Protein AF-A0A529NJ03-F1 (afdb_monomer_lite)

Radius of gyration: 22.33 Å; chains: 1; bounding box: 54×39×65 Å

Secondary structure (DSSP, 8-state):
-----------TT-S-S-------SSS-HHHHHHHIIIIIHHHHHTSTT-------S-----------HHHHHHHT--HHHHHHHHHHHT-----EEEEETTEEEEE-------SHHHHHT-EEEEETTEEEEGGG--

Sequence (138 aa):
IEVWPSYRKVNPADAPILLMSLVSDTVPLTDLDAFAENVISPSLSTIDGVAQVSIYGQQKYAVRIQIDPTALAARGISIDQLQTAVASANSNTPLGVLQNDKQQLTITANTQLNNAAGFANLIIATKDGHPVRLGDVT

Foldseek 3Di:
DDDDDDDADDDVVPDPPDDDDDDDPPDDPQVSLVCCVVPVQVVQVPDPPDRDDDDPPHDHDDDDQDFAVVLCVVVVHDPVLQVVQVVVLQDFDFPAWDDDPVDIHTHTDRSHDPDNVSQQQRFSDADPNRTDGSVSGD

Structure (mmCIF, N/CA/C/O backbone):
data_AF-A0A529NJ03-F1
#
_entry.id   AF-A0A529NJ03-F1
#
loop_
_atom_site.group_PDB
_atom_site.id
_atom_site.type_symbol
_atom_site.label_atom_id
_atom_site.label_alt_id
_atom_site.label_comp_id
_atom_site.label_asym_id
_atom_site.label_entity_id
_atom_site.label_seq_id
_atom_site.pdbx_PDB_ins_code
_atom_site.Cartn_x
_atom_site.Cartn_y
_atom_site.Cartn_z
_atom_site.occupancy
_atom_site.B_iso_or_equiv
_atom_site.auth_seq_id
_atom_site.auth_comp_id
_atom_site.auth_asym_id
_atom_site.auth_atom_id
_atom_site.pdbx_PDB_model_num
ATOM 1 N N . ILE A 1 1 ? -5.539 19.196 -9.746 1.00 42.78 1 ILE A N 1
ATOM 2 C CA . ILE A 1 1 ? -4.290 18.445 -10.008 1.00 42.78 1 ILE A CA 1
ATOM 3 C C . ILE A 1 1 ? -3.523 19.270 -11.017 1.00 42.78 1 ILE A C 1
ATOM 5 O O . ILE A 1 1 ? -3.957 19.377 -12.155 1.00 42.78 1 ILE A O 1
ATOM 9 N N . GLU A 1 2 ? -2.499 19.971 -10.554 1.00 47.44 2 GLU A N 1
ATOM 10 C CA . GLU A 1 2 ? -1.676 20.832 -11.394 1.00 47.44 2 GLU A CA 1
ATOM 11 C C . GLU A 1 2 ? -0.589 19.964 -12.028 1.00 47.44 2 GLU A C 1
ATOM 13 O O . GLU A 1 2 ? 0.194 19.329 -11.325 1.00 47.44 2 GLU A O 1
ATOM 18 N N . VAL A 1 3 ? -0.613 19.849 -13.354 1.00 57.22 3 VAL A N 1
ATOM 19 C CA . VAL A 1 3 ? 0.413 19.137 -14.117 1.00 57.22 3 VAL A CA 1
ATOM 20 C C . VAL A 1 3 ? 1.483 20.143 -14.511 1.00 57.22 3 VAL A C 1
ATOM 22 O O . VAL A 1 3 ? 1.212 21.091 -15.246 1.00 57.22 3 VAL A O 1
ATOM 25 N N . TRP A 1 4 ? 2.698 19.970 -13.996 1.00 59.41 4 TRP A N 1
ATOM 26 C CA . TRP A 1 4 ? 3.809 20.825 -14.394 1.00 59.41 4 TRP A CA 1
ATOM 27 C C . TRP A 1 4 ? 4.204 20.552 -15.851 1.00 59.41 4 TRP A C 1
ATOM 29 O O . TRP A 1 4 ? 4.143 19.399 -16.296 1.00 59.41 4 TRP A O 1
ATOM 39 N N . PRO A 1 5 ? 4.616 21.582 -16.611 1.00 69.75 5 PRO A N 1
ATOM 40 C CA . PRO A 1 5 ? 5.034 21.398 -17.991 1.00 69.75 5 PRO A CA 1
ATOM 41 C C . PRO A 1 5 ? 6.238 20.457 -18.044 1.00 69.75 5 PRO A C 1
ATOM 43 O O . PRO A 1 5 ? 7.257 20.704 -17.402 1.00 69.75 5 PRO A O 1
ATOM 46 N N . SER A 1 6 ? 6.129 19.382 -18.822 1.00 68.44 6 SER A N 1
ATOM 47 C CA . SER A 1 6 ? 7.258 18.505 -19.126 1.00 68.44 6 SER A CA 1
ATOM 48 C C . SER A 1 6 ? 7.626 18.663 -20.595 1.00 68.44 6 SER A C 1
ATOM 50 O O . SER A 1 6 ? 6.763 18.668 -21.472 1.00 68.44 6 SER A O 1
ATOM 52 N N . TYR A 1 7 ? 8.916 18.845 -20.871 1.00 54.84 7 TYR A N 1
ATOM 53 C CA . TYR A 1 7 ? 9.429 18.854 -22.234 1.00 54.84 7 TYR A CA 1
ATOM 54 C C . TYR A 1 7 ? 9.767 17.419 -22.631 1.00 54.84 7 TYR A C 1
ATOM 56 O O . TYR A 1 7 ? 10.579 16.766 -21.974 1.00 54.84 7 TYR A O 1
ATOM 64 N N . ARG A 1 8 ? 9.150 16.920 -23.703 1.00 61.56 8 ARG A N 1
ATOM 65 C CA . ARG A 1 8 ? 9.461 15.608 -24.275 1.00 61.56 8 ARG A CA 1
ATOM 66 C C . ARG A 1 8 ? 9.677 15.766 -25.774 1.00 61.56 8 ARG A C 1
ATOM 68 O O . ARG A 1 8 ? 8.889 16.412 -26.460 1.00 61.56 8 ARG A O 1
ATOM 75 N N . LYS A 1 9 ? 10.763 15.185 -26.278 1.00 59.38 9 LYS A N 1
ATOM 76 C CA . LYS A 1 9 ? 11.084 15.174 -27.706 1.00 59.38 9 LYS A CA 1
ATOM 77 C C . LYS A 1 9 ? 10.191 14.126 -28.384 1.00 59.38 9 LYS A C 1
ATOM 79 O O . LYS A 1 9 ? 10.548 12.957 -28.417 1.00 59.38 9 LYS A O 1
ATOM 84 N N . VAL A 1 10 ? 9.005 14.529 -28.834 1.00 58.41 10 VAL A N 1
ATOM 85 C CA . VAL A 1 10 ? 8.080 13.666 -29.593 1.00 58.41 10 VAL A CA 1
ATOM 86 C C . VAL A 1 10 ? 8.445 13.681 -31.078 1.00 58.41 10 VAL A C 1
ATOM 88 O O . VAL A 1 10 ? 8.730 14.744 -31.635 1.00 58.41 10 VAL A O 1
ATOM 91 N N . ASN A 1 11 ? 8.498 12.502 -31.703 1.00 52.28 11 ASN A N 1
ATOM 92 C CA . ASN A 1 11 ? 8.859 12.315 -33.108 1.00 52.28 11 ASN A CA 1
ATOM 93 C C . ASN A 1 11 ? 7.683 11.627 -33.831 1.00 52.28 11 ASN A C 1
ATOM 95 O O . ASN A 1 11 ? 7.378 10.497 -33.480 1.00 52.28 11 ASN A O 1
ATOM 99 N N . PRO A 1 12 ? 7.066 12.219 -34.870 1.00 49.28 12 PRO A N 1
ATOM 100 C CA . PRO A 1 12 ? 5.838 11.723 -35.522 1.00 49.28 12 PRO A CA 1
ATOM 101 C C . PRO A 1 12 ? 5.875 10.314 -36.156 1.00 49.28 12 PRO A C 1
ATOM 103 O O . PRO A 1 12 ? 4.891 9.897 -36.762 1.00 49.28 12 PRO A O 1
ATOM 106 N N . ALA A 1 13 ? 6.978 9.572 -36.027 1.00 53.25 13 ALA A N 1
ATOM 107 C CA . ALA A 1 13 ? 7.088 8.141 -36.314 1.00 53.25 13 ALA A CA 1
ATOM 108 C C . ALA A 1 13 ? 6.692 7.252 -35.107 1.00 53.25 13 ALA A C 1
ATOM 110 O O . ALA A 1 13 ? 7.111 6.099 -35.055 1.00 53.25 13 ALA A O 1
ATOM 111 N N . ASP A 1 14 ? 5.906 7.790 -34.161 1.00 60.94 14 ASP A N 1
ATOM 112 C CA . ASP A 1 14 ? 5.481 7.270 -32.838 1.00 60.94 14 ASP A CA 1
ATOM 113 C C . ASP A 1 14 ? 4.721 5.915 -32.834 1.00 60.94 14 ASP A C 1
ATOM 115 O O . ASP A 1 14 ? 3.988 5.590 -31.897 1.00 60.94 14 ASP A O 1
ATOM 119 N N . ALA A 1 15 ? 4.878 5.080 -33.862 1.00 64.56 15 ALA A N 1
ATOM 120 C CA . ALA A 1 15 ? 4.456 3.691 -33.793 1.00 64.56 15 ALA A CA 1
ATOM 121 C C . ALA A 1 15 ? 5.344 2.942 -32.779 1.00 64.56 15 ALA A C 1
ATOM 123 O O . ALA A 1 15 ? 6.574 3.041 -32.848 1.00 64.56 15 ALA A O 1
ATOM 124 N N . PRO A 1 16 ? 4.759 2.177 -31.840 1.00 69.75 16 PRO A N 1
ATOM 125 C CA . PRO A 1 16 ? 5.546 1.371 -30.922 1.00 69.75 16 PRO A CA 1
ATOM 126 C C . PRO A 1 16 ? 6.400 0.379 -31.718 1.00 69.75 16 PRO A C 1
ATOM 128 O O . PRO A 1 16 ? 5.878 -0.429 -32.484 1.00 69.75 16 PRO A O 1
ATOM 131 N N . ILE A 1 17 ? 7.719 0.428 -31.522 1.00 78.19 17 ILE A N 1
ATOM 132 C CA . ILE A 1 17 ? 8.661 -0.523 -32.137 1.00 78.19 17 ILE A CA 1
ATOM 133 C C . ILE A 1 17 ? 8.566 -1.923 -31.513 1.00 78.19 17 ILE A C 1
ATOM 135 O O . ILE A 1 17 ? 9.003 -2.902 -32.110 1.00 78.19 17 ILE A O 1
ATOM 139 N N . LEU A 1 18 ? 7.988 -2.013 -30.311 1.00 83.25 18 LEU A N 1
ATOM 140 C CA . LEU A 1 18 ? 7.740 -3.248 -29.583 1.00 83.25 18 LEU A CA 1
ATOM 141 C C . LEU A 1 18 ? 6.429 -3.120 -28.805 1.00 83.25 18 LEU A C 1
ATOM 143 O O . LEU A 1 18 ? 6.241 -2.175 -28.039 1.00 83.25 18 LEU A O 1
ATOM 147 N N . LEU A 1 19 ? 5.548 -4.100 -28.981 1.00 87.88 19 LEU A N 1
ATOM 148 C CA . LEU A 1 19 ? 4.360 -4.303 -28.161 1.00 87.88 19 LEU A CA 1
ATOM 149 C C . LEU A 1 19 ? 4.539 -5.606 -27.391 1.00 87.88 19 LEU A C 1
ATOM 151 O O . LEU A 1 19 ? 4.849 -6.642 -27.975 1.00 87.88 19 LEU A O 1
ATOM 155 N N . MET A 1 20 ? 4.353 -5.539 -26.078 1.00 86.56 20 MET A N 1
ATOM 156 C CA . MET A 1 20 ? 4.493 -6.677 -25.179 1.00 86.56 20 MET A CA 1
ATOM 157 C C . MET A 1 20 ? 3.224 -6.806 -24.349 1.00 86.56 20 MET A C 1
ATOM 159 O O . MET A 1 20 ? 2.701 -5.812 -23.850 1.00 86.56 20 MET A O 1
ATOM 163 N N . SER A 1 21 ? 2.743 -8.035 -24.197 1.00 89.44 21 SER A N 1
ATOM 164 C CA . SER A 1 21 ? 1.618 -8.351 -23.323 1.00 89.44 21 SER A CA 1
ATOM 165 C C . SER A 1 21 ? 2.102 -9.255 -22.204 1.00 89.44 21 SER A C 1
ATOM 167 O O . SER A 1 21 ? 2.745 -10.273 -22.457 1.00 89.44 21 SER A O 1
ATOM 169 N N . LEU A 1 22 ? 1.795 -8.868 -20.969 1.00 87.00 22 LEU A N 1
ATOM 170 C CA . LEU A 1 22 ? 2.072 -9.666 -19.786 1.00 87.00 22 LEU A CA 1
ATOM 171 C C . LEU A 1 22 ? 0.816 -10.468 -19.443 1.00 87.00 22 LEU A C 1
ATOM 173 O O . LEU A 1 22 ? -0.250 -9.891 -19.245 1.00 87.00 22 LEU A O 1
ATOM 177 N N . VAL A 1 23 ? 0.938 -11.793 -19.414 1.00 88.56 23 VAL A N 1
ATOM 178 C CA . VAL A 1 23 ? -0.166 -12.709 -19.108 1.00 88.56 23 VAL A CA 1
ATOM 179 C C . VAL A 1 23 ? 0.286 -13.741 -18.085 1.00 88.56 23 VAL A C 1
ATOM 181 O O . VAL A 1 23 ? 1.428 -14.201 -18.112 1.00 88.56 23 VAL A O 1
ATOM 184 N N . SER A 1 24 ? -0.610 -14.099 -17.173 1.00 90.44 24 SER A N 1
ATOM 185 C CA . SER A 1 24 ? -0.405 -15.177 -16.213 1.00 90.44 24 SER A CA 1
ATOM 186 C C . SER A 1 24 ? -1.748 -15.791 -15.843 1.00 90.44 24 SER A C 1
ATOM 188 O O . SER A 1 24 ? -2.709 -15.062 -15.613 1.00 90.44 24 SER A O 1
ATOM 190 N N . ASP A 1 25 ? -1.789 -17.118 -15.744 1.00 90.56 25 ASP A N 1
ATOM 191 C CA . ASP A 1 25 ? -2.971 -17.853 -15.279 1.00 90.56 25 ASP A CA 1
ATOM 192 C C . ASP A 1 25 ? -3.046 -17.932 -13.744 1.00 90.56 25 ASP A C 1
ATOM 194 O O . ASP A 1 25 ? -4.073 -18.311 -13.183 1.00 90.56 25 ASP A O 1
ATOM 198 N N . THR A 1 26 ? -1.950 -17.609 -13.050 1.00 91.88 26 THR A N 1
ATOM 199 C CA . THR A 1 26 ? -1.807 -17.803 -11.599 1.00 91.88 26 THR A CA 1
ATOM 200 C C . THR A 1 26 ? -1.538 -16.515 -10.832 1.00 91.88 26 THR A C 1
ATOM 202 O O . THR A 1 26 ? -1.831 -16.454 -9.638 1.00 91.88 26 THR A O 1
ATOM 205 N N . VAL A 1 27 ? -0.986 -15.491 -11.485 1.00 88.19 27 VAL A N 1
ATOM 206 C CA . VAL A 1 27 ? -0.647 -14.211 -10.854 1.00 88.19 27 VAL A CA 1
ATOM 207 C C . VAL A 1 27 ? -1.775 -13.198 -11.088 1.00 88.19 27 VAL A C 1
ATOM 209 O O . VAL A 1 27 ? -2.189 -13.012 -12.234 1.00 88.19 27 VAL A O 1
ATOM 212 N N . PRO A 1 28 ? -2.268 -12.512 -10.038 1.00 86.50 28 PRO A N 1
ATOM 213 C CA . PRO A 1 28 ? -3.252 -11.444 -10.185 1.00 86.50 28 PRO A CA 1
ATOM 214 C C . PRO A 1 28 ? -2.763 -10.316 -11.101 1.00 86.50 28 PRO A C 1
ATOM 216 O O . PRO A 1 28 ? -1.590 -9.941 -11.073 1.00 86.50 28 PRO A O 1
ATOM 219 N N . LEU A 1 29 ? -3.682 -9.702 -11.855 1.00 85.50 29 LEU A N 1
ATOM 220 C CA . LEU A 1 29 ? -3.351 -8.604 -12.772 1.00 85.50 29 LEU A CA 1
ATOM 221 C C . LEU A 1 29 ? -2.682 -7.417 -12.055 1.00 85.50 29 LEU A C 1
ATOM 223 O O . LEU A 1 29 ? -1.743 -6.837 -12.585 1.00 85.50 29 LEU A O 1
ATOM 227 N N . THR A 1 30 ? -3.074 -7.128 -10.810 1.00 83.12 30 THR A N 1
ATOM 228 C CA . THR A 1 30 ? -2.454 -6.073 -9.988 1.00 83.12 30 THR A CA 1
ATOM 229 C C . THR A 1 30 ? -0.967 -6.308 -9.722 1.00 83.12 30 THR A C 1
ATOM 231 O O . THR A 1 30 ? -0.189 -5.356 -9.677 1.00 83.12 30 THR A O 1
ATOM 234 N N . ASP A 1 31 ? -0.567 -7.569 -9.547 1.00 84.75 31 ASP A N 1
ATOM 235 C CA . ASP A 1 31 ? 0.819 -7.939 -9.259 1.00 84.75 31 ASP A CA 1
ATOM 236 C C . ASP A 1 31 ? 1.646 -7.956 -10.550 1.00 84.75 31 ASP A C 1
ATOM 238 O O . ASP A 1 31 ? 2.797 -7.516 -10.556 1.00 84.75 31 ASP A O 1
ATOM 242 N N . LEU A 1 32 ? 1.042 -8.390 -11.664 1.00 88.38 32 LEU A N 1
ATOM 243 C CA . LEU A 1 32 ? 1.633 -8.266 -12.999 1.00 88.38 32 LEU A CA 1
ATOM 244 C C . LEU A 1 32 ? 1.874 -6.803 -13.376 1.00 88.38 32 LEU A C 1
ATOM 246 O O . LEU A 1 32 ? 2.953 -6.473 -13.866 1.00 88.38 32 LEU A O 1
ATOM 250 N N . ASP A 1 33 ? 0.914 -5.922 -13.103 1.00 86.88 33 ASP A N 1
ATOM 251 C CA . ASP A 1 33 ? 1.056 -4.487 -13.340 1.00 86.88 33 ASP A CA 1
ATOM 252 C C . ASP A 1 33 ? 2.151 -3.883 -12.466 1.00 86.88 33 ASP A C 1
ATOM 254 O O . ASP A 1 33 ? 2.988 -3.127 -12.958 1.00 86.88 33 ASP A O 1
ATOM 258 N N . ALA A 1 34 ? 2.207 -4.252 -11.183 1.00 85.81 34 ALA A N 1
ATOM 259 C CA . ALA A 1 34 ? 3.280 -3.816 -10.295 1.00 85.81 34 ALA A CA 1
ATOM 260 C C . ALA A 1 34 ? 4.657 -4.292 -10.784 1.00 85.81 34 ALA A C 1
ATOM 262 O O . ALA A 1 34 ? 5.635 -3.550 -10.682 1.00 85.81 34 ALA A O 1
ATOM 263 N N . PHE A 1 35 ? 4.748 -5.501 -11.337 1.00 89.19 35 PHE A N 1
ATOM 264 C CA . PHE A 1 35 ? 5.978 -6.015 -11.932 1.00 89.19 35 PHE A CA 1
ATOM 265 C C . PHE A 1 35 ? 6.348 -5.269 -13.223 1.00 89.19 35 PHE A C 1
ATOM 267 O O . PHE A 1 35 ? 7.510 -4.901 -13.418 1.00 89.19 35 PHE A O 1
ATOM 274 N N . ALA A 1 36 ? 5.370 -4.975 -14.081 1.00 89.81 36 ALA A N 1
ATOM 275 C CA . ALA A 1 36 ? 5.581 -4.178 -15.284 1.00 89.81 36 ALA A CA 1
ATOM 276 C C . ALA A 1 36 ? 6.079 -2.761 -14.950 1.00 89.81 36 ALA A C 1
ATOM 278 O O . ALA A 1 36 ? 7.040 -2.287 -15.558 1.00 89.81 36 ALA A O 1
ATOM 279 N N . GLU A 1 37 ? 5.471 -2.112 -13.955 1.00 88.19 37 GLU A N 1
ATOM 280 C CA . GLU A 1 37 ? 5.781 -0.743 -13.530 1.00 88.19 37 GLU A CA 1
ATOM 281 C C . GLU A 1 37 ? 7.142 -0.636 -12.838 1.00 88.19 37 GLU A C 1
ATOM 283 O O . GLU A 1 37 ? 7.917 0.264 -13.144 1.00 88.19 37 GLU A O 1
ATOM 288 N N . ASN A 1 38 ? 7.441 -1.545 -11.906 1.00 88.75 38 ASN A N 1
ATOM 289 C CA . ASN A 1 38 ? 8.596 -1.403 -11.016 1.00 88.75 38 ASN A CA 1
ATOM 290 C C . ASN A 1 38 ? 9.838 -2.162 -11.490 1.00 88.75 38 ASN A C 1
ATOM 292 O O . ASN A 1 38 ? 10.935 -1.877 -11.014 1.00 88.75 38 ASN A O 1
ATOM 296 N N . VAL A 1 39 ? 9.686 -3.129 -12.400 1.00 91.81 39 VAL A N 1
ATOM 297 C CA . VAL A 1 39 ? 10.798 -3.954 -12.895 1.00 91.81 39 VAL A CA 1
ATOM 298 C C . VAL A 1 39 ? 10.980 -3.766 -14.395 1.00 91.81 39 VAL A C 1
ATOM 300 O O . VAL A 1 39 ? 12.005 -3.241 -14.821 1.00 91.81 39 VAL A O 1
ATOM 303 N N . ILE A 1 40 ? 9.983 -4.136 -15.205 1.00 90.94 40 ILE A N 1
ATOM 304 C CA . ILE A 1 40 ? 10.138 -4.172 -16.669 1.00 90.94 40 ILE A CA 1
ATOM 305 C C . ILE A 1 40 ? 10.376 -2.770 -17.238 1.00 90.94 40 ILE A C 1
ATOM 307 O O . ILE A 1 40 ? 11.331 -2.563 -17.986 1.00 90.94 40 ILE A O 1
ATOM 311 N N . SER A 1 41 ? 9.526 -1.803 -16.890 1.00 89.94 41 SER A N 1
ATOM 312 C CA . SER A 1 41 ? 9.595 -0.446 -17.438 1.00 89.94 41 SER A CA 1
ATOM 313 C C . SER A 1 41 ? 10.918 0.265 -17.107 1.00 89.94 41 SER A C 1
ATOM 315 O O . SER A 1 41 ? 11.562 0.756 -18.042 1.00 89.94 41 SER A O 1
ATOM 317 N N . PRO A 1 42 ? 11.412 0.254 -15.850 1.00 90.88 42 PRO A N 1
ATOM 318 C CA . PRO A 1 42 ? 12.734 0.774 -15.520 1.00 90.88 42 PRO A CA 1
ATOM 319 C C . PRO A 1 42 ? 13.854 0.053 -16.267 1.00 90.88 42 PRO A C 1
ATOM 321 O O . PRO A 1 42 ? 14.706 0.719 -16.848 1.00 90.88 42 PRO A O 1
ATOM 324 N N . SER A 1 43 ? 13.838 -1.284 -16.324 1.00 91.44 43 SER A N 1
ATOM 325 C CA . SER A 1 43 ? 14.872 -2.048 -17.033 1.00 91.44 43 SER A CA 1
ATOM 326 C C . SER A 1 43 ? 14.925 -1.709 -18.524 1.00 91.44 43 SER A C 1
ATOM 328 O O . SER A 1 43 ? 16.006 -1.467 -19.053 1.00 91.44 43 SER A O 1
ATOM 330 N N . LEU A 1 44 ? 13.779 -1.608 -19.200 1.00 89.19 44 LEU A N 1
ATOM 331 C CA . LEU A 1 44 ? 13.731 -1.208 -20.609 1.00 89.19 44 LEU A CA 1
ATOM 332 C C . LEU A 1 44 ? 14.166 0.247 -20.809 1.00 89.19 44 LEU A C 1
ATOM 334 O O . LEU A 1 44 ? 14.853 0.549 -21.779 1.00 89.19 44 LEU A O 1
ATOM 338 N N . SER A 1 45 ? 13.825 1.135 -19.876 1.00 88.31 45 SER A N 1
ATOM 339 C CA . SER A 1 45 ? 14.206 2.551 -19.942 1.00 88.31 45 SER A CA 1
ATOM 340 C C . SER A 1 45 ? 15.715 2.781 -19.791 1.00 88.31 45 SER A C 1
ATOM 342 O O . SER A 1 45 ? 16.201 3.837 -20.182 1.00 88.31 45 SER A O 1
ATOM 344 N N . THR A 1 46 ? 16.465 1.817 -19.240 1.00 91.31 46 THR A N 1
ATOM 345 C CA . THR A 1 46 ? 17.939 1.884 -19.174 1.00 91.31 46 THR A CA 1
ATOM 346 C C . THR A 1 46 ? 18.651 1.480 -20.466 1.00 91.31 46 THR A C 1
ATOM 348 O O . THR A 1 46 ? 19.865 1.642 -20.555 1.00 91.31 46 THR A O 1
ATOM 351 N N . ILE A 1 47 ? 17.935 0.949 -21.461 1.00 90.12 47 ILE A N 1
ATOM 352 C CA . ILE A 1 47 ? 18.532 0.524 -22.730 1.00 90.12 47 ILE A CA 1
ATOM 353 C C . ILE A 1 47 ? 18.750 1.749 -23.624 1.00 90.12 47 ILE A C 1
ATOM 355 O O . ILE A 1 47 ? 17.816 2.500 -23.912 1.00 90.12 47 ILE A O 1
ATOM 359 N N . ASP A 1 48 ? 19.977 1.914 -24.119 1.00 87.56 48 ASP A N 1
ATOM 360 C CA . ASP A 1 48 ? 20.314 2.985 -25.056 1.00 87.56 48 ASP A CA 1
ATOM 361 C C . ASP A 1 48 ? 19.412 2.947 -26.299 1.00 87.56 48 ASP A C 1
ATOM 363 O O . ASP A 1 48 ? 19.249 1.920 -26.959 1.00 87.56 48 ASP A O 1
ATOM 367 N N . GLY A 1 49 ? 18.825 4.098 -26.630 1.00 83.19 49 GLY A N 1
ATOM 368 C CA . GLY A 1 49 ? 17.887 4.241 -27.746 1.00 83.19 49 GLY A CA 1
ATOM 369 C C . GLY A 1 49 ? 16.412 4.062 -27.373 1.00 83.19 49 GLY A C 1
ATOM 370 O O . GLY A 1 49 ? 15.549 4.363 -28.200 1.00 83.19 49 GLY A O 1
ATOM 371 N N . VAL A 1 50 ? 16.089 3.663 -26.139 1.00 83.31 50 VAL A N 1
ATOM 372 C CA . VAL A 1 50 ? 14.704 3.654 -25.646 1.00 83.31 50 VAL A CA 1
ATOM 373 C C . VAL A 1 50 ? 14.313 5.056 -25.179 1.00 83.31 50 VAL A C 1
ATOM 375 O O . VAL 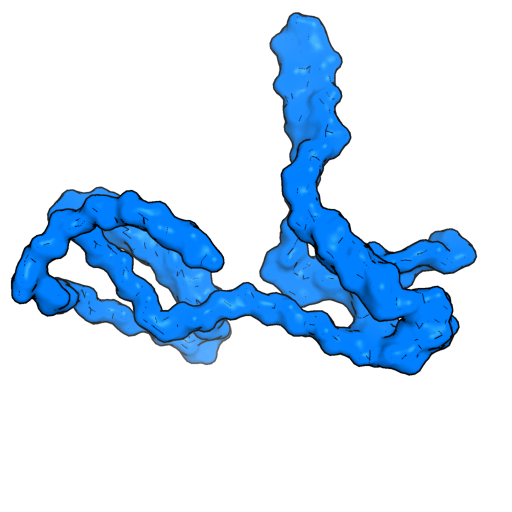A 1 50 ? 14.802 5.564 -24.177 1.00 83.31 50 VAL A O 1
ATOM 378 N N . ALA A 1 51 ? 13.405 5.697 -25.917 1.00 81.00 51 ALA A N 1
ATOM 379 C CA . ALA A 1 5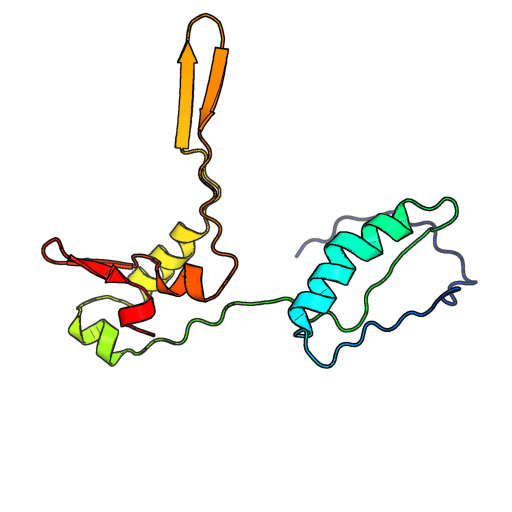1 ? 12.914 7.036 -25.580 1.00 81.00 51 ALA A CA 1
ATOM 380 C C . ALA A 1 51 ? 11.742 7.019 -24.584 1.00 81.00 51 ALA A C 1
ATOM 382 O O . ALA A 1 51 ? 11.581 7.942 -23.784 1.00 81.00 51 ALA A O 1
ATOM 383 N N . GLN A 1 52 ? 10.886 5.996 -24.655 1.00 82.50 52 GLN A N 1
ATOM 384 C CA . GLN A 1 52 ? 9.680 5.900 -23.841 1.00 82.50 52 GLN A CA 1
ATOM 385 C C . GLN A 1 52 ? 9.210 4.454 -23.725 1.00 82.50 52 GLN A C 1
ATOM 387 O O . GLN A 1 52 ? 9.105 3.742 -24.720 1.00 82.50 52 GLN A O 1
ATOM 392 N N . VAL A 1 53 ? 8.844 4.069 -22.505 1.00 85.94 53 VAL A N 1
ATOM 393 C CA . VAL A 1 53 ? 8.079 2.857 -22.212 1.00 85.94 53 VAL A CA 1
ATOM 394 C C . VAL A 1 53 ? 6.702 3.293 -21.721 1.00 85.94 53 VAL A C 1
ATOM 396 O O . VAL A 1 53 ? 6.574 4.281 -20.996 1.00 85.94 53 VAL A O 1
ATOM 399 N N . SER A 1 54 ? 5.643 2.631 -22.176 1.00 86.00 54 SER A N 1
ATOM 400 C CA . SER A 1 54 ? 4.264 2.951 -21.796 1.00 86.00 54 SER A CA 1
ATOM 401 C C . SER A 1 54 ? 3.525 1.677 -21.431 1.00 86.00 54 SER A C 1
ATOM 403 O O . SER A 1 54 ? 3.601 0.686 -22.153 1.00 86.00 54 SER A O 1
ATOM 405 N N . ILE A 1 55 ? 2.841 1.713 -20.291 1.00 84.12 55 ILE A N 1
ATOM 406 C CA . ILE A 1 55 ? 2.076 0.590 -19.757 1.00 84.12 55 ILE A CA 1
ATOM 407 C C . ILE A 1 55 ? 0.598 0.912 -19.957 1.00 84.12 55 ILE A C 1
ATOM 409 O O . ILE A 1 55 ? 0.123 1.979 -19.568 1.00 84.12 55 ILE A O 1
ATOM 413 N N . TYR A 1 56 ? -0.120 -0.010 -20.590 1.00 81.81 56 TYR A N 1
ATOM 414 C CA . TYR A 1 56 ? -1.543 0.118 -20.885 1.00 81.81 56 TYR A CA 1
ATOM 415 C C . TYR A 1 56 ? -2.342 -0.856 -20.022 1.00 81.81 56 TYR A C 1
ATOM 417 O O . TYR A 1 56 ? -1.885 -1.964 -19.768 1.00 81.81 56 TYR A O 1
ATOM 425 N N . GLY A 1 57 ? -3.546 -0.455 -19.599 1.00 74.44 57 GLY A N 1
ATOM 426 C CA . GLY A 1 57 ? -4.437 -1.323 -18.819 1.00 74.44 57 GLY A CA 1
ATOM 427 C C . GLY A 1 57 ? -4.125 -1.408 -17.323 1.00 74.44 57 GLY A C 1
ATOM 428 O O . GLY A 1 57 ? -4.661 -2.292 -16.669 1.00 74.44 57 GLY A O 1
ATOM 429 N N . GLN A 1 58 ? -3.318 -0.480 -16.789 1.00 68.44 58 GLN A N 1
ATOM 430 C CA . GLN A 1 58 ? -2.915 -0.455 -15.380 1.00 68.44 58 GLN A CA 1
ATOM 431 C C . GLN A 1 58 ? -4.107 -0.607 -14.419 1.00 68.44 58 GLN A C 1
ATOM 433 O O . GLN A 1 58 ? -4.964 0.275 -14.301 1.00 68.44 58 GLN A O 1
ATOM 438 N N . GLN A 1 59 ? -4.093 -1.681 -13.647 1.00 66.31 59 GLN A N 1
ATOM 439 C CA . GLN A 1 59 ? -4.950 -1.950 -12.513 1.00 66.31 59 GLN A CA 1
ATOM 440 C C . GLN A 1 59 ? -4.138 -1.754 -11.232 1.00 66.31 59 GLN A C 1
ATOM 442 O O . GLN A 1 59 ? -3.571 -2.674 -10.646 1.00 66.31 59 GLN A O 1
ATOM 447 N N . LYS A 1 60 ? -4.085 -0.501 -10.769 1.00 63.53 60 LYS A N 1
ATOM 448 C CA . LYS A 1 60 ? -3.417 -0.179 -9.504 1.00 63.53 60 LYS A CA 1
ATOM 449 C C . LYS A 1 60 ? -4.119 -0.889 -8.349 1.00 63.53 60 LYS A C 1
ATOM 451 O O . LYS A 1 60 ? -5.333 -0.758 -8.177 1.00 63.53 60 LYS A O 1
ATOM 456 N N . TYR A 1 61 ? -3.342 -1.613 -7.548 1.00 65.62 61 TYR A N 1
ATOM 457 C CA . TYR A 1 61 ? -3.837 -2.243 -6.332 1.00 65.62 61 TYR A CA 1
ATOM 458 C C . TYR A 1 61 ? -4.377 -1.178 -5.367 1.00 65.62 61 TYR A C 1
ATOM 460 O O . TYR A 1 61 ? -3.692 -0.207 -5.045 1.00 65.62 61 TYR A O 1
ATOM 468 N N . ALA A 1 62 ? -5.613 -1.365 -4.906 1.00 68.56 62 ALA A N 1
ATOM 469 C CA . ALA A 1 62 ? -6.248 -0.512 -3.911 1.00 68.56 62 ALA A CA 1
ATOM 470 C C . ALA A 1 62 ? -6.946 -1.388 -2.868 1.00 68.56 62 ALA A C 1
ATOM 472 O O . ALA A 1 62 ? -7.844 -2.166 -3.200 1.00 68.56 62 ALA A O 1
ATOM 473 N N . VAL A 1 63 ? -6.548 -1.249 -1.602 1.00 73.50 63 VAL A N 1
ATOM 474 C CA . VAL A 1 63 ? -7.214 -1.939 -0.493 1.00 73.50 63 VAL A CA 1
ATOM 475 C C . VAL A 1 63 ? -8.590 -1.315 -0.282 1.00 73.50 63 VAL A C 1
ATOM 477 O O . VAL A 1 63 ? -8.710 -0.107 -0.084 1.00 73.50 63 VAL A O 1
ATOM 480 N N . ARG A 1 64 ? -9.636 -2.144 -0.318 1.00 79.75 64 ARG A N 1
ATOM 481 C CA . ARG A 1 64 ? -11.008 -1.738 -0.003 1.00 79.75 64 ARG A CA 1
ATOM 482 C C . ARG A 1 64 ? -11.353 -2.208 1.401 1.00 79.75 64 ARG A C 1
ATOM 484 O O . ARG A 1 64 ? -11.345 -3.405 1.661 1.00 79.75 64 ARG A O 1
ATOM 491 N N . ILE A 1 65 ? -11.661 -1.263 2.280 1.00 81.38 65 ILE A N 1
ATOM 492 C CA . ILE A 1 65 ? -12.110 -1.536 3.646 1.00 81.38 65 ILE A CA 1
ATOM 493 C C . ILE A 1 65 ? -13.639 -1.485 3.629 1.00 81.38 65 ILE A C 1
ATOM 495 O O . ILE A 1 65 ? -14.222 -0.420 3.428 1.00 81.38 65 ILE A O 1
ATOM 499 N N . GLN A 1 66 ? -14.281 -2.641 3.774 1.00 84.00 66 GLN A N 1
ATOM 500 C CA . GLN A 1 66 ? -15.722 -2.740 4.014 1.00 84.00 66 GLN A CA 1
ATOM 501 C C . GLN A 1 66 ? -15.943 -2.772 5.518 1.00 84.00 66 GLN A C 1
ATOM 503 O O . GLN A 1 66 ? -15.145 -3.376 6.212 1.00 84.00 66 GLN A O 1
ATOM 508 N N . ILE A 1 67 ? -16.953 -2.070 6.022 1.00 85.44 67 ILE A N 1
ATOM 509 C CA . ILE A 1 67 ? -17.132 -1.855 7.460 1.00 85.44 67 ILE A CA 1
ATOM 510 C C . ILE A 1 67 ? -18.529 -2.325 7.850 1.00 85.44 67 ILE A C 1
ATOM 512 O O . ILE A 1 67 ? -19.496 -1.969 7.173 1.00 85.44 67 ILE A O 1
ATOM 516 N N . ASP A 1 68 ? -18.641 -3.049 8.963 1.00 87.44 68 ASP A N 1
ATOM 517 C CA . ASP A 1 68 ? -19.918 -3.351 9.608 1.00 87.44 68 ASP A CA 1
ATOM 518 C C . ASP A 1 68 ? -20.270 -2.249 10.635 1.00 87.44 68 ASP A C 1
ATOM 520 O O . ASP A 1 68 ? -19.662 -2.162 11.712 1.00 87.44 68 ASP A O 1
ATOM 524 N N . PRO A 1 69 ? -21.274 -1.394 10.352 1.00 85.12 69 PRO A N 1
ATOM 525 C CA . PRO A 1 69 ? -21.683 -0.332 11.267 1.00 85.12 69 PRO A CA 1
ATOM 526 C C . PRO A 1 69 ? -22.254 -0.868 12.590 1.00 85.12 69 PRO A C 1
ATOM 528 O O . PRO A 1 69 ? -22.167 -0.187 13.613 1.00 85.12 69 PRO A O 1
ATOM 531 N N . THR A 1 70 ? -22.790 -2.090 12.608 1.00 88.38 70 THR A N 1
ATOM 532 C CA . THR A 1 70 ? -23.291 -2.748 13.824 1.00 88.38 70 THR A CA 1
ATOM 533 C C . THR A 1 70 ? -22.131 -3.123 14.740 1.00 88.38 70 THR A C 1
ATOM 535 O O . THR A 1 70 ? -22.171 -2.857 15.943 1.00 88.38 70 THR A O 1
ATOM 538 N N . ALA A 1 71 ? -21.061 -3.678 14.165 1.00 86.50 71 ALA A N 1
ATOM 539 C CA . ALA A 1 71 ? -19.835 -4.033 14.872 1.00 86.50 71 ALA A CA 1
ATOM 540 C C . ALA A 1 71 ? -19.115 -2.802 15.448 1.00 86.50 71 ALA A C 1
ATOM 542 O O . ALA A 1 71 ? -18.583 -2.870 16.564 1.00 86.50 71 ALA A O 1
ATOM 543 N N . LEU A 1 72 ? -19.129 -1.677 14.724 1.00 85.69 72 LEU A N 1
ATOM 544 C CA . LEU A 1 72 ? -18.635 -0.386 15.214 1.00 85.69 72 LEU A CA 1
ATOM 545 C C . LEU A 1 72 ? -19.475 0.140 16.383 1.00 85.69 72 LEU A C 1
ATOM 547 O O . LEU A 1 72 ? -18.925 0.485 17.433 1.00 85.69 72 LEU A O 1
ATOM 551 N N . ALA A 1 73 ? -20.803 0.152 16.230 1.00 86.38 73 ALA A N 1
ATOM 552 C CA . ALA A 1 73 ? -21.724 0.646 17.250 1.00 86.38 73 ALA A CA 1
ATOM 553 C C . ALA A 1 73 ? -21.642 -0.171 18.548 1.00 86.38 73 ALA A C 1
ATOM 555 O O . ALA A 1 73 ? -21.567 0.409 19.631 1.00 86.38 73 ALA A O 1
ATOM 556 N N . ALA A 1 74 ? -21.554 -1.503 18.454 1.00 87.06 74 ALA A N 1
ATOM 557 C CA . ALA A 1 74 ? -21.383 -2.393 19.605 1.00 87.06 74 ALA A CA 1
ATOM 558 C C . ALA A 1 74 ? -20.102 -2.094 20.407 1.00 87.06 74 ALA A C 1
ATOM 560 O O . ALA A 1 74 ? -20.051 -2.291 21.621 1.00 87.06 74 ALA A O 1
ATOM 561 N N . ARG A 1 75 ? -19.066 -1.577 19.739 1.00 86.44 75 ARG A N 1
ATOM 562 C CA . ARG A 1 75 ? -17.791 -1.198 20.360 1.00 86.44 75 ARG A CA 1
ATOM 563 C C . ARG A 1 75 ? -17.736 0.281 20.748 1.00 86.44 75 ARG A C 1
ATOM 565 O O . ARG A 1 75 ? -16.843 0.672 21.498 1.00 86.44 75 ARG A O 1
ATO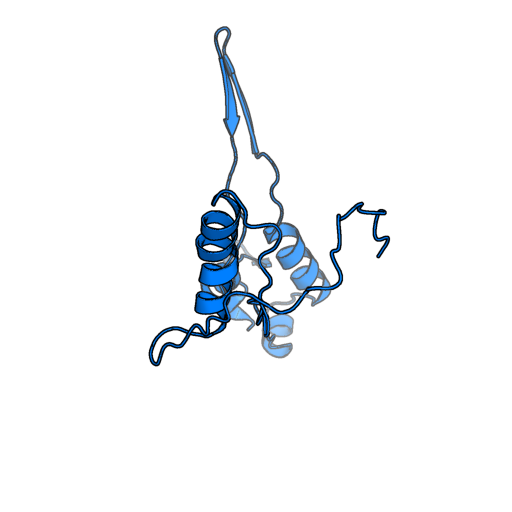M 572 N N . GLY A 1 76 ? -18.727 1.079 20.351 1.00 85.62 76 GLY A N 1
ATOM 573 C CA . GLY A 1 76 ? -18.785 2.520 20.597 1.00 85.62 76 GLY A CA 1
ATOM 574 C C . GLY A 1 76 ? -17.742 3.307 19.800 1.00 85.62 76 GLY A C 1
ATOM 575 O O . GLY A 1 76 ? -17.261 4.323 20.290 1.00 85.62 76 GLY A O 1
ATOM 576 N N . ILE A 1 77 ? -17.360 2.815 18.619 1.00 86.12 77 ILE A N 1
ATOM 577 C CA . ILE A 1 77 ? -16.375 3.447 17.732 1.00 86.12 77 ILE A CA 1
ATOM 578 C C . ILE A 1 77 ? -17.128 4.197 16.633 1.00 86.12 77 ILE A C 1
ATOM 580 O O . ILE A 1 77 ? -18.012 3.628 15.992 1.00 86.12 77 ILE A O 1
ATOM 584 N N . SER A 1 78 ? -16.790 5.468 16.405 1.00 87.50 78 SER A N 1
ATOM 585 C CA . SER A 1 78 ? -17.380 6.245 15.310 1.00 87.50 78 SER A CA 1
ATOM 586 C C . SER A 1 78 ? -16.654 6.012 13.981 1.00 87.50 78 SER A C 1
ATOM 588 O O . SER A 1 78 ? -15.474 5.658 13.940 1.00 87.50 78 SER A O 1
ATOM 590 N N . ILE A 1 79 ? -17.351 6.259 12.870 1.00 86.19 79 ILE A N 1
ATOM 591 C CA . ILE A 1 79 ? -16.754 6.187 11.526 1.00 86.19 79 ILE A CA 1
ATOM 592 C C . ILE A 1 79 ? -15.622 7.220 11.377 1.00 86.19 79 ILE A C 1
ATOM 594 O O . ILE A 1 79 ? -14.591 6.915 10.782 1.00 86.19 79 ILE A O 1
ATOM 598 N N . ASP A 1 80 ? -15.756 8.401 11.984 1.00 86.25 80 ASP A N 1
ATOM 599 C CA . ASP A 1 80 ? -14.715 9.438 11.944 1.00 86.25 80 ASP A CA 1
ATOM 600 C C . ASP A 1 80 ? -13.434 9.005 12.676 1.00 86.25 80 ASP A C 1
ATOM 602 O O . ASP A 1 80 ? -12.317 9.256 12.208 1.00 86.25 80 ASP A O 1
ATOM 606 N N . GLN A 1 81 ? -13.578 8.313 13.814 1.00 83.81 81 GLN A N 1
ATOM 607 C CA . GLN A 1 81 ? -12.446 7.731 14.540 1.00 83.81 81 GLN A CA 1
ATOM 608 C C . GLN A 1 81 ? -11.738 6.677 13.690 1.00 83.81 81 GLN A C 1
ATOM 610 O O . GLN A 1 81 ? -10.511 6.682 13.604 1.00 83.81 81 GLN A O 1
ATOM 615 N N . LEU A 1 82 ? -12.505 5.822 13.010 1.00 84.38 82 LEU A N 1
ATOM 616 C CA . LEU A 1 82 ? -11.967 4.825 12.092 1.00 84.38 82 LEU A CA 1
ATOM 617 C C . LEU A 1 82 ? -11.196 5.470 10.933 1.00 84.38 82 LEU A C 1
ATOM 619 O O . LEU A 1 82 ? -10.069 5.071 10.646 1.00 84.38 82 LEU A O 1
ATOM 623 N N . GLN A 1 83 ? -11.773 6.488 10.291 1.00 83.56 83 GLN A N 1
ATOM 624 C CA . GLN A 1 83 ? -11.126 7.213 9.197 1.00 83.56 83 GLN A CA 1
ATOM 625 C C . GLN A 1 83 ? -9.813 7.856 9.656 1.00 83.56 83 GLN A C 1
ATOM 627 O O . GLN A 1 83 ? -8.802 7.763 8.958 1.00 83.56 83 GLN A O 1
ATOM 632 N N . THR A 1 84 ? -9.809 8.461 10.844 1.00 84.88 84 THR A N 1
ATOM 633 C CA . THR A 1 84 ? -8.611 9.068 11.437 1.00 84.88 84 THR A CA 1
ATOM 634 C C . THR A 1 84 ? -7.543 8.016 11.730 1.00 84.88 84 THR A C 1
ATOM 636 O O . THR A 1 84 ? -6.378 8.216 11.389 1.00 84.88 84 THR A O 1
ATOM 639 N N . ALA A 1 85 ? -7.930 6.868 12.295 1.00 83.00 85 ALA A N 1
ATOM 640 C CA . ALA A 1 85 ? -7.016 5.766 12.575 1.00 83.00 85 ALA A CA 1
ATOM 641 C C . ALA A 1 85 ? -6.374 5.221 11.288 1.00 83.00 85 ALA A C 1
ATOM 643 O O . ALA A 1 85 ? -5.150 5.126 11.206 1.00 83.00 85 ALA A O 1
ATOM 644 N N . VAL A 1 86 ? -7.173 4.954 10.249 1.00 81.38 86 VAL A N 1
ATOM 645 C CA . VAL A 1 86 ? -6.688 4.482 8.939 1.00 81.38 86 VAL A CA 1
ATOM 646 C C . VAL A 1 86 ? -5.780 5.512 8.263 1.00 81.38 86 VAL A C 1
ATOM 648 O O . VAL A 1 86 ? -4.748 5.144 7.703 1.00 81.38 86 VAL A O 1
ATOM 651 N N . ALA A 1 87 ? -6.112 6.803 8.341 1.00 80.94 87 ALA A N 1
ATOM 652 C CA . ALA A 1 87 ? -5.264 7.866 7.806 1.00 80.94 87 ALA A CA 1
ATOM 653 C C . ALA A 1 87 ? -3.925 7.967 8.557 1.00 80.94 87 ALA A C 1
ATOM 655 O O . ALA A 1 87 ? -2.876 8.103 7.929 1.00 80.94 87 ALA A O 1
ATOM 656 N N . SER A 1 88 ? -3.947 7.847 9.888 1.00 76.81 88 SER A N 1
ATOM 657 C CA . SER A 1 88 ? -2.745 7.902 10.731 1.00 76.81 88 SER A CA 1
ATOM 658 C C . SER A 1 88 ? -1.822 6.693 10.550 1.00 76.81 88 SER A C 1
ATOM 660 O O . SER A 1 88 ? -0.606 6.818 10.687 1.00 76.81 88 SER A O 1
ATOM 662 N N . ALA A 1 89 ? -2.386 5.537 10.186 1.00 71.44 89 ALA A N 1
ATOM 663 C CA . ALA A 1 89 ? -1.645 4.303 9.957 1.00 71.44 89 ALA A CA 1
ATOM 664 C C . ALA A 1 89 ? -0.665 4.403 8.782 1.00 71.44 89 ALA A C 1
ATOM 666 O O . ALA A 1 89 ? 0.414 3.827 8.830 1.00 71.44 89 ALA A O 1
ATOM 667 N N . ASN A 1 90 ? -1.018 5.164 7.744 1.00 64.62 90 ASN A N 1
ATOM 668 C CA . ASN A 1 90 ? -0.212 5.310 6.530 1.00 64.62 90 ASN A CA 1
ATOM 669 C C . ASN A 1 90 ? 0.796 6.472 6.600 1.00 64.62 90 ASN A C 1
ATOM 671 O O . ASN A 1 90 ? 1.186 7.022 5.568 1.00 64.62 90 ASN A O 1
ATOM 675 N N . SER A 1 91 ? 1.223 6.872 7.801 1.00 63.16 91 SER A N 1
ATOM 676 C CA . SER A 1 91 ? 2.180 7.968 7.973 1.00 63.16 91 SER A CA 1
ATOM 677 C C . SER A 1 91 ? 3.627 7.473 7.946 1.00 63.16 91 SER A C 1
ATOM 679 O O . SER A 1 91 ? 4.051 6.764 8.854 1.00 63.16 91 SER A O 1
ATOM 681 N N . ASN A 1 92 ? 4.416 7.899 6.953 1.00 58.78 92 ASN A N 1
ATOM 682 C CA . ASN A 1 92 ? 5.857 7.611 6.841 1.00 58.78 92 ASN A CA 1
ATOM 683 C C . ASN A 1 92 ? 6.707 8.551 7.730 1.00 58.78 92 ASN A C 1
ATOM 685 O O . ASN A 1 92 ? 7.639 9.211 7.266 1.00 58.78 92 ASN A O 1
ATOM 689 N N . THR A 1 93 ? 6.323 8.704 8.998 1.00 58.34 93 THR A N 1
ATOM 690 C CA . THR A 1 93 ? 6.972 9.647 9.920 1.00 58.34 93 THR A CA 1
ATOM 691 C C . THR A 1 93 ? 8.215 9.013 10.559 1.00 58.34 93 THR A C 1
ATOM 693 O O . THR A 1 93 ? 8.112 7.916 11.113 1.00 58.34 93 THR A O 1
ATOM 696 N N . PRO A 1 94 ? 9.384 9.686 10.549 1.00 54.59 94 PRO A N 1
ATOM 697 C CA . PRO A 1 94 ? 10.551 9.247 11.311 1.00 54.59 94 PRO A CA 1
ATOM 698 C C . PRO A 1 94 ? 10.225 9.165 12.806 1.00 54.59 94 PRO A C 1
ATOM 700 O O . PRO A 1 94 ? 9.638 10.090 13.363 1.00 54.59 94 PRO A O 1
ATOM 703 N N . LEU A 1 95 ? 10.641 8.089 13.475 1.00 62.59 95 LEU A N 1
ATOM 704 C CA . LEU A 1 95 ? 10.381 7.887 14.907 1.00 62.59 95 LEU A CA 1
ATOM 705 C C . LEU A 1 95 ? 11.348 8.669 15.812 1.00 62.59 95 LEU A C 1
ATOM 707 O O . LEU A 1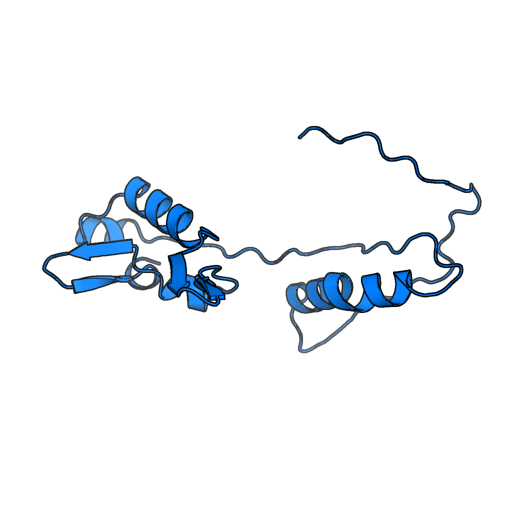 95 ? 11.223 8.632 17.033 1.00 62.59 95 LEU A O 1
ATOM 711 N N . GLY A 1 96 ? 12.315 9.370 15.218 1.00 62.88 96 GLY A N 1
ATOM 712 C CA . GLY A 1 96 ? 13.312 10.176 15.911 1.00 62.88 96 GLY A CA 1
ATOM 713 C C . GLY A 1 96 ? 14.729 9.849 15.458 1.00 62.88 96 GLY A C 1
ATOM 714 O O . GLY A 1 96 ? 14.952 9.136 14.477 1.00 62.88 96 GLY A O 1
ATOM 715 N N . VAL A 1 97 ? 15.704 10.389 16.181 1.00 72.56 97 VAL A N 1
ATOM 716 C CA . VAL A 1 97 ? 17.130 10.186 15.915 1.00 72.56 97 VAL A CA 1
ATOM 717 C C . VAL A 1 97 ? 17.822 9.714 17.191 1.00 72.56 97 VAL A C 1
ATOM 719 O O . VAL A 1 97 ? 17.626 10.287 18.259 1.00 72.56 97 VAL A O 1
ATOM 722 N N . LEU A 1 98 ? 18.626 8.659 17.088 1.00 66.62 98 LEU A N 1
ATOM 723 C CA . LEU A 1 98 ? 19.598 8.286 18.111 1.00 66.62 98 LEU A CA 1
ATOM 724 C C . LEU A 1 98 ? 20.906 8.987 17.777 1.00 66.62 98 LEU A C 1
ATOM 726 O O . LEU A 1 98 ? 21.458 8.772 16.701 1.00 66.62 98 LEU A O 1
ATOM 730 N N . GLN A 1 99 ? 21.406 9.819 18.681 1.00 56.91 99 GLN A N 1
ATOM 731 C CA . GLN A 1 99 ? 22.637 10.568 18.461 1.00 56.91 99 GLN A CA 1
ATOM 732 C C . GLN A 1 99 ? 23.648 10.279 19.570 1.00 56.91 99 GLN A C 1
ATOM 734 O O . GLN A 1 99 ? 23.314 10.313 20.751 1.00 56.91 99 GLN A O 1
ATOM 739 N N . ASN A 1 100 ? 24.884 9.987 19.171 1.00 76.19 100 ASN A N 1
ATOM 740 C CA . ASN A 1 100 ? 26.069 9.956 20.027 1.00 76.19 100 ASN A CA 1
ATOM 741 C C . ASN A 1 100 ? 27.144 10.878 19.415 1.00 76.19 100 ASN A C 1
ATOM 743 O O . ASN A 1 100 ? 27.040 11.250 18.246 1.00 76.19 100 ASN A O 1
ATOM 747 N N . ASP A 1 101 ? 28.183 11.220 20.180 1.00 76.50 101 ASP A N 1
ATOM 748 C CA . ASP A 1 101 ? 29.285 12.124 19.792 1.00 76.50 101 ASP A CA 1
ATOM 749 C C . ASP A 1 101 ? 29.981 11.812 18.446 1.00 76.50 101 ASP A C 1
ATOM 751 O O . ASP A 1 101 ? 30.687 12.655 17.898 1.00 76.50 101 ASP A O 1
ATOM 755 N N . LYS A 1 102 ? 29.811 10.605 17.901 1.00 77.94 102 LYS A N 1
ATOM 756 C CA . LYS A 1 102 ? 30.430 10.099 16.669 1.00 77.94 102 LYS A CA 1
ATOM 757 C C . LYS A 1 102 ? 29.434 9.741 15.562 1.00 77.94 102 LYS A C 1
ATOM 759 O O . LYS A 1 102 ? 29.877 9.515 14.440 1.00 77.94 102 LYS A O 1
ATOM 764 N N . GLN A 1 103 ? 28.129 9.638 15.841 1.00 68.69 103 GLN A N 1
ATOM 765 C CA . GLN A 1 103 ? 27.133 9.251 14.830 1.00 68.69 103 GLN A CA 1
ATOM 766 C C . GLN A 1 103 ? 25.694 9.632 15.201 1.00 68.69 103 GLN A C 1
ATOM 768 O O . GLN A 1 103 ? 25.298 9.580 16.364 1.00 68.69 103 GLN A O 1
ATOM 773 N N . GLN A 1 104 ? 24.896 9.937 14.178 1.00 74.56 104 GLN A N 1
ATOM 774 C CA . GLN A 1 104 ? 23.456 10.168 14.266 1.00 74.56 104 GLN A CA 1
ATOM 775 C C . GLN A 1 104 ? 22.735 9.139 13.389 1.00 74.56 104 GLN A C 1
ATOM 777 O O . GLN A 1 104 ? 22.978 9.063 12.186 1.00 74.56 104 GLN A O 1
ATOM 782 N N . LEU A 1 105 ? 21.853 8.344 13.988 1.00 73.12 105 LEU A N 1
ATOM 783 C CA . LEU A 1 105 ? 21.061 7.319 13.321 1.00 73.12 105 LEU A CA 1
ATOM 784 C C . LEU A 1 105 ? 19.586 7.711 13.365 1.00 73.12 105 LEU A C 1
ATOM 786 O O . LEU A 1 105 ? 19.006 7.851 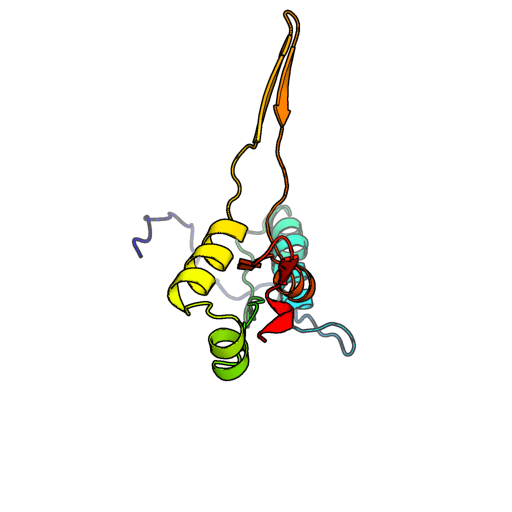14.439 1.00 73.12 105 LEU A O 1
ATOM 790 N N . THR A 1 106 ? 18.962 7.865 12.202 1.00 66.50 106 THR A N 1
ATOM 791 C CA . THR A 1 106 ? 17.516 8.104 12.127 1.00 66.50 106 THR A CA 1
ATOM 792 C C . THR A 1 106 ? 16.784 6.780 12.286 1.00 66.50 106 THR A C 1
ATOM 794 O O . THR A 1 106 ? 16.998 5.859 11.497 1.00 66.50 106 THR A O 1
ATOM 797 N N . ILE A 1 107 ? 15.917 6.676 13.292 1.00 57.34 107 ILE A N 1
ATOM 798 C CA . ILE A 1 107 ? 15.026 5.526 13.427 1.00 57.34 107 ILE A CA 1
ATOM 799 C C . ILE A 1 107 ? 13.833 5.767 12.507 1.00 57.34 107 ILE A C 1
ATOM 801 O O . ILE A 1 107 ? 13.084 6.732 12.664 1.00 57.34 107 ILE A O 1
ATOM 805 N N . THR A 1 108 ? 13.640 4.862 11.556 1.00 57.75 108 THR A N 1
ATOM 806 C CA . THR A 1 108 ? 12.443 4.814 10.715 1.00 57.75 108 THR A CA 1
ATOM 807 C C . THR A 1 108 ? 11.703 3.512 10.997 1.00 57.75 108 THR A C 1
ATOM 809 O O . THR A 1 108 ? 12.326 2.468 11.192 1.00 57.75 108 THR A O 1
ATOM 812 N N . ALA A 1 109 ? 10.375 3.572 11.058 1.00 56.59 109 ALA A N 1
ATOM 813 C CA . ALA A 1 109 ? 9.533 2.385 11.023 1.00 56.59 109 ALA A CA 1
ATOM 814 C C . ALA A 1 109 ? 8.756 2.401 9.714 1.00 56.59 109 ALA A C 1
ATOM 816 O O . ALA A 1 109 ? 8.143 3.409 9.370 1.00 56.59 109 ALA A O 1
ATOM 817 N N . ASN A 1 110 ? 8.787 1.284 8.988 1.00 56.94 110 ASN A N 1
ATOM 818 C CA . ASN A 1 110 ? 7.935 1.120 7.823 1.00 56.94 110 ASN A CA 1
ATOM 819 C C . ASN A 1 110 ? 6.517 0.788 8.301 1.00 56.94 110 ASN A C 1
ATOM 821 O O . ASN A 1 110 ? 6.198 -0.360 8.601 1.00 56.94 110 ASN A O 1
ATOM 825 N N . THR A 1 111 ? 5.698 1.823 8.436 1.00 59.12 111 THR A N 1
ATOM 826 C CA . THR A 1 111 ? 4.286 1.746 8.831 1.00 59.12 111 THR A CA 1
ATOM 827 C C . THR A 1 111 ? 3.353 1.612 7.628 1.00 59.12 111 THR A C 1
ATOM 829 O O . THR A 1 111 ? 2.148 1.476 7.813 1.00 59.12 111 THR A O 1
ATOM 832 N N . GLN A 1 112 ? 3.878 1.627 6.395 1.00 61.47 112 GLN A N 1
ATOM 833 C CA . GLN A 1 112 ? 3.049 1.535 5.197 1.00 61.47 112 GLN A CA 1
ATOM 834 C C . GLN A 1 112 ? 2.426 0.143 5.086 1.00 61.47 112 GLN A C 1
ATOM 836 O O . GLN A 1 112 ? 3.104 -0.870 4.894 1.00 61.47 112 GLN A O 1
ATOM 841 N N . LEU A 1 113 ? 1.102 0.099 5.204 1.00 66.62 113 LEU A N 1
ATOM 842 C CA . LEU A 1 113 ? 0.327 -1.120 5.040 1.00 66.62 113 LEU A CA 1
ATOM 843 C C . LEU A 1 113 ? 0.058 -1.312 3.546 1.00 66.62 113 LEU A C 1
ATOM 845 O O . LEU A 1 113 ? -0.783 -0.644 2.954 1.00 66.62 113 LEU A O 1
ATOM 849 N N . ASN A 1 114 ? 0.794 -2.231 2.923 1.00 68.38 114 ASN A N 1
ATOM 850 C CA . ASN A 1 114 ? 0.737 -2.436 1.469 1.00 68.38 114 ASN A CA 1
ATOM 851 C C . ASN A 1 114 ? -0.285 -3.500 1.040 1.00 68.38 114 ASN A C 1
ATOM 853 O O . ASN A 1 114 ? -0.536 -3.674 -0.148 1.00 68.38 114 ASN A O 1
ATOM 857 N N . ASN A 1 115 ? -0.869 -4.240 1.987 1.00 71.38 115 ASN A N 1
ATOM 858 C CA . ASN A 1 115 ? -1.783 -5.344 1.704 1.00 71.38 115 ASN A CA 1
ATOM 859 C C . ASN A 1 115 ? -2.962 -5.380 2.687 1.00 71.38 115 ASN A C 1
ATOM 861 O O . ASN A 1 115 ? -2.917 -4.793 3.769 1.00 71.38 115 ASN A O 1
ATOM 865 N N . ALA A 1 116 ? -4.030 -6.087 2.305 1.00 73.00 116 ALA A N 1
ATOM 866 C CA . ALA A 1 116 ? -5.247 -6.180 3.111 1.00 73.00 116 ALA A CA 1
ATOM 867 C C . ALA A 1 116 ? -4.995 -6.799 4.499 1.00 73.00 116 ALA A C 1
ATOM 869 O O . ALA A 1 116 ? -5.572 -6.351 5.485 1.00 73.00 116 ALA A O 1
ATOM 870 N N . ALA A 1 117 ? -4.082 -7.773 4.597 1.00 77.31 117 ALA A N 1
ATO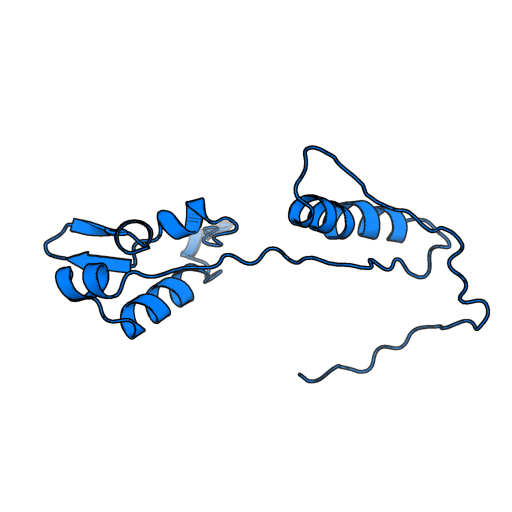M 871 C CA . ALA A 1 117 ? -3.709 -8.398 5.868 1.00 77.31 117 ALA A CA 1
ATOM 872 C C . ALA A 1 117 ? -3.044 -7.408 6.844 1.00 77.31 117 ALA A C 1
ATOM 874 O O . ALA A 1 117 ? -3.256 -7.479 8.055 1.00 77.31 117 ALA A O 1
ATOM 875 N N . GLY A 1 118 ? -2.267 -6.458 6.324 1.00 76.44 118 GLY A N 1
ATOM 876 C CA . GLY A 1 118 ? -1.682 -5.367 7.090 1.00 76.44 118 GLY A CA 1
ATOM 877 C C . GLY A 1 118 ? -2.763 -4.451 7.650 1.00 76.44 118 GLY A C 1
ATOM 878 O O . GLY A 1 118 ? -2.770 -4.176 8.848 1.00 76.44 118 GLY A O 1
ATOM 879 N N . PHE A 1 119 ? -3.727 -4.059 6.812 1.00 78.62 119 PHE A N 1
ATOM 880 C CA . PHE A 1 119 ? -4.876 -3.264 7.249 1.00 78.62 119 PHE A CA 1
ATOM 881 C C . PHE A 1 119 ? -5.730 -3.991 8.287 1.00 78.62 119 PHE A C 1
ATOM 883 O O . PHE A 1 119 ? -6.081 -3.377 9.284 1.00 78.62 119 PHE A O 1
ATOM 890 N N . ALA A 1 120 ? -6.002 -5.288 8.134 1.00 81.88 120 ALA A N 1
ATOM 891 C CA . ALA A 1 120 ? -6.802 -6.049 9.099 1.00 81.88 120 ALA A CA 1
ATOM 892 C C . ALA A 1 120 ? -6.213 -6.025 10.523 1.00 81.88 120 ALA A C 1
ATOM 894 O O . ALA A 1 120 ? -6.953 -6.016 11.505 1.00 81.88 120 ALA A O 1
ATOM 895 N N . ASN A 1 121 ? -4.884 -5.961 10.645 1.00 83.38 121 ASN A N 1
ATOM 896 C CA . ASN A 1 121 ? -4.192 -5.909 11.931 1.00 83.38 121 ASN A CA 1
ATOM 897 C C . ASN A 1 121 ? -4.089 -4.503 12.536 1.00 83.38 121 ASN A C 1
ATOM 899 O O . ASN A 1 121 ? -3.635 -4.386 13.679 1.00 83.38 121 ASN A O 1
ATOM 903 N N . LEU A 1 122 ? -4.499 -3.461 11.809 1.00 83.19 122 LEU A N 1
ATOM 904 C CA . LEU A 1 122 ? -4.445 -2.079 12.268 1.00 83.19 122 LEU A CA 1
ATOM 905 C C . LEU A 1 122 ? -5.300 -1.895 13.522 1.00 83.19 122 LEU A C 1
ATOM 907 O O . LEU A 1 122 ? -6.480 -2.226 13.518 1.00 83.19 122 LEU A O 1
ATOM 911 N N . ILE A 1 123 ? -4.721 -1.337 14.583 1.00 84.12 123 ILE A N 1
ATOM 912 C CA . ILE A 1 123 ? -5.464 -0.989 15.797 1.00 84.12 123 ILE A CA 1
ATOM 913 C C . ILE A 1 123 ? -6.221 0.314 15.537 1.00 84.12 123 ILE A C 1
ATOM 915 O O . ILE A 1 123 ? -5.611 1.337 15.234 1.00 84.12 123 ILE A O 1
ATOM 919 N N . ILE A 1 124 ? -7.545 0.265 15.656 1.00 84.75 124 ILE A N 1
ATOM 920 C CA . ILE A 1 124 ? -8.440 1.396 15.373 1.00 84.75 124 ILE A CA 1
ATOM 921 C C . ILE A 1 124 ? -8.911 2.104 16.646 1.00 84.75 124 ILE A C 1
ATOM 923 O O . ILE A 1 124 ? -9.247 3.284 16.608 1.00 84.75 124 ILE A O 1
ATOM 927 N N . ALA A 1 125 ? -8.924 1.398 17.777 1.00 83.44 125 ALA A N 1
ATOM 928 C CA . ALA A 1 125 ? -9.267 1.938 19.086 1.00 83.44 125 ALA A CA 1
ATOM 929 C C . ALA A 1 125 ? -8.700 1.042 20.195 1.00 83.44 125 ALA A C 1
ATOM 931 O O . ALA A 1 125 ? -8.430 -0.136 19.973 1.00 83.44 125 ALA A O 1
ATOM 932 N N . THR A 1 126 ? -8.591 1.578 21.408 1.00 82.50 126 THR A N 1
ATOM 933 C CA . THR A 1 126 ? -8.303 0.795 22.617 1.00 82.50 126 THR A CA 1
ATOM 934 C C . THR A 1 126 ? -9.425 1.038 23.611 1.00 82.50 126 THR A C 1
ATOM 936 O O . THR A 1 126 ? -9.674 2.186 23.980 1.00 82.50 126 THR A O 1
ATOM 939 N N . LYS A 1 127 ? -10.108 -0.024 24.045 1.00 76.31 127 LYS A N 1
ATOM 940 C CA . LYS A 1 127 ? -11.221 0.052 24.997 1.00 76.31 127 LYS A CA 1
ATOM 941 C C . LYS A 1 127 ? -10.951 -0.881 26.167 1.00 76.31 127 LYS A C 1
ATOM 943 O O . LYS A 1 127 ? -10.641 -2.047 25.957 1.00 76.31 127 LYS A O 1
ATOM 948 N N . ASP A 1 128 ? -10.998 -0.347 27.385 1.00 77.75 128 ASP A N 1
ATOM 949 C CA . ASP A 1 128 ? -10.757 -1.103 28.624 1.00 77.75 128 ASP A CA 1
ATOM 950 C C . ASP A 1 128 ? -9.422 -1.882 28.632 1.00 77.75 128 ASP A C 1
ATOM 952 O O . ASP A 1 128 ? -9.315 -2.972 29.182 1.00 77.75 128 ASP A O 1
ATOM 956 N N . GLY A 1 129 ? -8.386 -1.332 27.984 1.00 79.25 129 GLY A N 1
ATOM 957 C CA . GLY A 1 129 ? -7.070 -1.975 27.853 1.00 79.25 129 GLY A CA 1
ATOM 958 C C . GLY A 1 129 ? -6.975 -3.038 26.751 1.00 79.25 129 GLY A C 1
ATOM 959 O O . GLY A 1 129 ? -5.888 -3.560 26.506 1.00 79.25 129 GLY A O 1
ATOM 960 N N . HIS A 1 130 ? -8.067 -3.321 26.039 1.00 82.75 130 HIS A N 1
ATOM 961 C CA . HIS A 1 130 ? -8.092 -4.243 24.911 1.00 82.75 130 HIS A CA 1
ATOM 962 C C . HIS A 1 130 ? -8.014 -3.479 23.577 1.00 82.75 130 HIS A C 1
ATOM 964 O O . HIS A 1 130 ? -8.857 -2.614 23.309 1.00 82.75 130 HIS A O 1
ATOM 970 N N . PRO A 1 131 ? -7.008 -3.759 22.727 1.00 86.69 131 PRO A N 1
ATOM 971 C CA . PRO A 1 131 ? -6.928 -3.165 21.400 1.00 86.69 131 PRO A CA 1
ATOM 972 C C . PRO A 1 131 ? -8.002 -3.767 20.489 1.00 86.69 131 PRO A C 1
ATOM 974 O O . PRO A 1 131 ? -8.136 -4.986 20.401 1.00 86.69 131 PRO A O 1
ATOM 977 N N . VAL A 1 132 ? -8.734 -2.906 19.790 1.00 85.81 132 VAL A N 1
ATOM 978 C CA . VAL A 1 132 ? -9.688 -3.272 18.740 1.00 85.81 132 VAL A CA 1
ATOM 979 C C . VAL A 1 132 ? -8.998 -3.104 17.396 1.00 85.81 132 VAL A C 1
ATOM 981 O O . VAL A 1 132 ? -8.453 -2.034 17.103 1.00 85.81 132 VAL A O 1
ATOM 984 N N . ARG A 1 133 ? -9.013 -4.153 16.578 1.00 89.38 133 ARG A N 1
ATOM 985 C CA . ARG A 1 133 ? -8.408 -4.159 15.248 1.00 89.38 133 ARG A CA 1
ATOM 986 C C . ARG A 1 133 ? -9.437 -3.832 14.178 1.00 89.38 133 ARG A C 1
ATOM 988 O O . ARG A 1 133 ? -10.632 -4.043 14.362 1.00 89.38 133 ARG A O 1
ATOM 995 N N . LEU A 1 134 ? -8.961 -3.355 13.033 1.00 84.94 134 LEU A N 1
ATOM 996 C CA . LEU A 1 134 ? -9.800 -3.108 11.869 1.00 84.94 134 LEU A CA 1
ATOM 997 C C . LEU A 1 134 ? -10.535 -4.388 11.457 1.00 84.94 134 LEU A C 1
ATOM 999 O O . LEU A 1 134 ? -11.741 -4.346 11.271 1.00 84.94 134 LEU A O 1
ATOM 1003 N N . GLY A 1 135 ? -9.844 -5.532 11.436 1.00 84.38 135 GLY A N 1
ATOM 1004 C CA . GLY A 1 135 ? -10.443 -6.831 11.118 1.00 84.38 135 GLY A CA 1
ATOM 1005 C C . GLY A 1 135 ? -11.586 -7.270 12.044 1.00 84.38 135 GLY A C 1
ATOM 1006 O O . GLY A 1 135 ? -12.334 -8.169 11.683 1.00 84.38 135 GLY A O 1
ATOM 1007 N N . ASP A 1 136 ? -11.759 -6.640 13.212 1.00 84.50 136 ASP A N 1
ATOM 1008 C CA . ASP A 1 136 ? -12.861 -6.948 14.134 1.00 84.50 136 ASP A CA 1
ATOM 1009 C C . ASP A 1 136 ? -14.184 -6.261 13.740 1.00 84.50 136 ASP A C 1
ATOM 1011 O O . ASP A 1 136 ? -15.228 -6.525 14.352 1.00 84.50 136 ASP A O 1
ATOM 1015 N N . VAL A 1 137 ? -14.129 -5.327 12.782 1.00 80.94 137 VAL A N 1
ATOM 1016 C CA . VAL A 1 137 ? -15.245 -4.468 12.349 1.00 80.94 137 VAL A CA 1
ATOM 1017 C C . VAL A 1 137 ? -15.409 -4.407 10.824 1.00 80.94 137 VAL A C 1
ATOM 1019 O O . VAL A 1 137 ? -16.176 -3.574 10.338 1.00 80.94 137 VAL A O 1
ATOM 1022 N N . THR A 1 138 ? -14.695 -5.254 10.080 1.00 78.25 138 THR A N 1
ATOM 1023 C CA . THR A 1 138 ? -14.798 -5.398 8.617 1.00 78.25 138 THR A CA 1
ATOM 1024 C C . THR A 1 138 ? -15.463 -6.696 8.209 1.00 78.25 138 THR A C 1
ATOM 1026 O O . THR A 1 138 ? -15.140 -7.715 8.858 1.00 78.25 138 THR A O 1
#

pLDDT: mean 77.2, std 11.85, range [42.78, 91.88]